Protein AF-A0A3D1WS18-F1 (afdb_monomer)

Sequence (83 aa):
IFRWVDSGRTVVMTTQVPEEGLDLGVYEVGRAYADHPGILRGDDMTTETLVAKTMWALGQSRDAAEIQRLFYSQVNHDRIPMV

Secondary structure (DSSP, 8-state):
-HHHHTTT--EEE--S-TTT-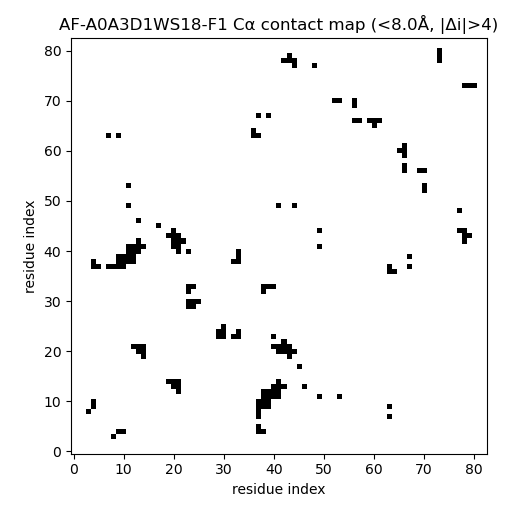--TTSSHHHHHHHT-TTEEE-TT--HHHHHHHHHHHHHH-S-HHHHHHHHHS--TTSSPPP-

Mean predicted aligned error: 4.56 Å

Structure (mmCIF, N/CA/C/O backbone):
data_AF-A0A3D1WS18-F1
#
_entry.id   AF-A0A3D1WS18-F1
#
loop_
_atom_site.group_PDB
_atom_site.id
_atom_site.type_symbol
_atom_site.label_atom_id
_atom_site.label_alt_id
_atom_site.label_comp_id
_atom_site.label_asym_id
_atom_site.label_entity_id
_atom_site.label_seq_id
_atom_site.pdbx_PDB_ins_code
_atom_site.Cartn_x
_atom_site.Cartn_y
_atom_site.Cartn_z
_atom_site.occupancy
_atom_site.B_iso_or_equiv
_atom_site.auth_seq_id
_atom_site.auth_comp_id
_atom_site.auth_asym_id
_atom_site.auth_atom_id
_atom_site.pdbx_PDB_model_num
ATOM 1 N N . ILE A 1 1 ? -0.356 -16.459 3.355 1.00 86.75 1 ILE A N 1
ATOM 2 C CA . ILE A 1 1 ? -0.742 -15.033 3.253 1.00 86.75 1 ILE A CA 1
ATOM 3 C C . ILE A 1 1 ? -2.234 -14.832 3.540 1.00 86.75 1 ILE A C 1
ATOM 5 O O . ILE A 1 1 ? -2.532 -14.082 4.452 1.00 86.75 1 ILE A O 1
ATOM 9 N N . PHE A 1 2 ? -3.151 -15.561 2.885 1.00 88.62 2 PHE A N 1
ATOM 10 C CA . PHE A 1 2 ? -4.607 -15.378 3.029 1.00 88.62 2 PHE A CA 1
ATOM 11 C C . PHE A 1 2 ? -5.090 -15.410 4.484 1.00 88.62 2 PHE A C 1
ATOM 13 O O . PHE A 1 2 ? -5.553 -14.394 4.973 1.00 88.62 2 PHE A O 1
ATOM 20 N N . ARG A 1 3 ? -4.762 -16.459 5.255 1.00 91.94 3 ARG A N 1
ATOM 21 C CA . ARG A 1 3 ? -5.059 -16.515 6.706 1.00 91.94 3 ARG A CA 1
ATOM 22 C C . ARG A 1 3 ? -4.578 -15.309 7.529 1.00 91.94 3 ARG A C 1
ATOM 24 O O . ARG A 1 3 ? -5.154 -15.003 8.564 1.00 91.94 3 ARG A O 1
ATOM 31 N N . TRP A 1 4 ? -3.476 -14.675 7.129 1.00 90.69 4 TRP A N 1
ATOM 32 C CA . TRP A 1 4 ? -2.947 -13.492 7.813 1.00 90.69 4 TRP A CA 1
ATOM 33 C C . TRP A 1 4 ? -3.783 -12.261 7.465 1.00 90.69 4 TRP A C 1
ATOM 35 O O . TRP A 1 4 ? -4.123 -11.488 8.355 1.00 90.69 4 TRP A O 1
ATOM 45 N N . VAL A 1 5 ? -4.170 -12.131 6.197 1.00 90.00 5 VAL A N 1
ATOM 46 C CA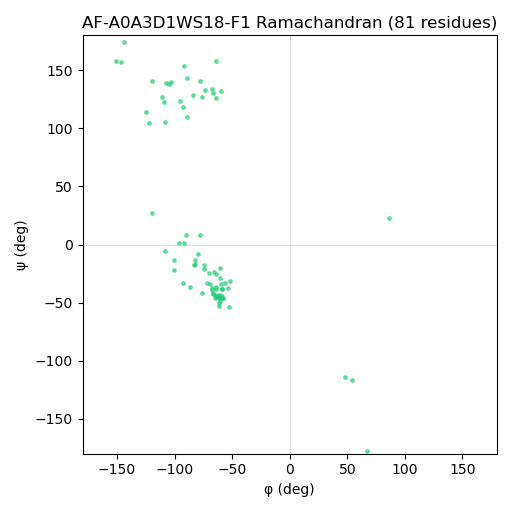 . VAL A 1 5 ? -5.070 -11.080 5.716 1.00 90.00 5 VAL A CA 1
ATOM 47 C C . VAL A 1 5 ? -6.458 -11.226 6.347 1.00 90.00 5 VAL A C 1
ATOM 49 O O . VAL A 1 5 ? -6.984 -10.261 6.894 1.00 90.00 5 VAL A O 1
ATOM 52 N N . ASP A 1 6 ? -6.985 -12.452 6.399 1.00 89.56 6 ASP A N 1
ATOM 53 C CA . ASP A 1 6 ? -8.275 -12.806 7.011 1.00 89.56 6 ASP A CA 1
ATOM 54 C C . ASP A 1 6 ? -8.344 -12.483 8.510 1.00 89.56 6 ASP A C 1
ATOM 56 O O . ASP A 1 6 ? -9.427 -12.328 9.068 1.00 89.56 6 ASP A O 1
ATOM 60 N N . SER A 1 7 ? -7.193 -12.332 9.177 1.00 91.19 7 SER A N 1
ATOM 61 C CA . SER A 1 7 ? -7.127 -11.851 10.564 1.00 91.19 7 SER A CA 1
ATOM 62 C C . SER A 1 7 ? -7.298 -10.330 10.709 1.00 91.19 7 SER A C 1
ATOM 64 O O . SER A 1 7 ? -7.104 -9.796 11.800 1.00 91.19 7 SER A O 1
ATOM 66 N N . GLY A 1 8 ? -7.646 -9.629 9.624 1.00 87.00 8 GLY A N 1
ATOM 67 C CA . GLY A 1 8 ? -7.860 -8.180 9.593 1.00 87.00 8 GLY A CA 1
ATOM 68 C C . GLY A 1 8 ? -6.584 -7.370 9.363 1.00 87.00 8 GLY A C 1
ATOM 69 O O . GLY A 1 8 ? -6.515 -6.211 9.763 1.00 87.00 8 GLY A O 1
ATOM 70 N N . ARG A 1 9 ? -5.551 -7.971 8.762 1.00 89.75 9 ARG A N 1
ATOM 71 C CA . ARG A 1 9 ? -4.273 -7.297 8.489 1.00 89.75 9 ARG A CA 1
ATOM 72 C C . ARG A 1 9 ? -4.156 -6.947 7.010 1.00 89.75 9 ARG A C 1
ATOM 74 O O . ARG A 1 9 ? -4.458 -7.767 6.151 1.00 89.75 9 ARG A O 1
ATOM 81 N N . THR A 1 10 ? -3.654 -5.753 6.718 1.00 91.12 10 THR A N 1
ATOM 82 C CA . THR A 1 10 ? -3.444 -5.279 5.345 1.00 91.12 10 THR A CA 1
ATOM 83 C C . THR A 1 10 ? -2.113 -5.775 4.788 1.00 91.12 10 THR A C 1
ATOM 85 O O . THR A 1 10 ? -1.069 -5.573 5.409 1.00 91.12 10 THR A O 1
ATOM 88 N N . VAL A 1 11 ? -2.138 -6.390 3.603 1.00 92.88 11 VAL A N 1
ATOM 89 C CA . VAL A 1 11 ? -0.943 -6.641 2.781 1.00 92.88 11 VAL A CA 1
ATOM 90 C C . VAL A 1 11 ? -0.971 -5.698 1.592 1.00 92.88 11 VAL A C 1
ATOM 92 O O . VAL A 1 11 ? -2.008 -5.536 0.959 1.00 92.88 11 VAL A O 1
ATOM 95 N N . VAL A 1 12 ? 0.185 -5.139 1.251 1.00 93.88 12 VAL A N 1
ATOM 96 C CA . VAL A 1 12 ? 0.403 -4.472 -0.031 1.00 93.88 12 VAL A CA 1
ATOM 97 C C . VAL A 1 12 ? 1.371 -5.318 -0.840 1.00 93.88 12 VAL A C 1
ATOM 99 O O . VAL A 1 12 ? 2.435 -5.684 -0.342 1.00 93.88 12 VAL A O 1
ATOM 102 N N . MET A 1 13 ? 0.992 -5.657 -2.067 1.00 92.19 13 MET A N 1
ATOM 103 C CA . MET A 1 13 ? 1.842 -6.396 -2.991 1.00 92.19 13 MET A CA 1
ATOM 104 C C . MET A 1 13 ? 2.417 -5.442 -4.031 1.00 92.19 13 MET A C 1
ATOM 106 O O . MET A 1 13 ? 1.714 -4.560 -4.514 1.00 92.19 13 MET A O 1
ATOM 110 N N . THR A 1 14 ? 3.688 -5.621 -4.375 1.00 91.75 14 THR A N 1
ATOM 111 C CA . THR A 1 14 ? 4.390 -4.826 -5.389 1.00 91.75 14 THR A CA 1
ATOM 112 C C . THR A 1 14 ? 5.375 -5.701 -6.162 1.00 91.75 14 THR A C 1
ATOM 114 O O . THR A 1 14 ? 5.553 -6.877 -5.835 1.00 91.75 14 THR A O 1
ATOM 117 N N . THR A 1 15 ? 5.999 -5.135 -7.187 1.00 86.19 15 THR A N 1
ATOM 118 C CA . THR A 1 15 ? 7.100 -5.741 -7.935 1.00 86.19 15 THR A CA 1
ATOM 119 C C . THR A 1 15 ? 8.455 -5.328 -7.347 1.00 86.19 15 THR A C 1
ATOM 121 O O . THR A 1 15 ? 8.589 -4.275 -6.726 1.00 86.19 15 THR A O 1
ATOM 124 N N . GLN A 1 16 ? 9.479 -6.161 -7.539 1.00 87.06 16 GLN A N 1
ATOM 125 C CA . GLN A 1 16 ? 10.869 -5.783 -7.251 1.00 87.06 16 GLN A CA 1
ATOM 126 C C . GLN A 1 16 ? 11.504 -4.985 -8.400 1.00 87.06 16 GLN A C 1
ATOM 128 O O . GLN A 1 16 ? 12.571 -4.407 -8.210 1.00 87.06 16 GLN A O 1
ATOM 133 N N . VAL A 1 17 ? 10.868 -4.966 -9.578 1.00 84.00 17 VAL A N 1
ATOM 134 C CA . VAL A 1 17 ? 11.336 -4.254 -10.772 1.00 84.00 17 VAL A CA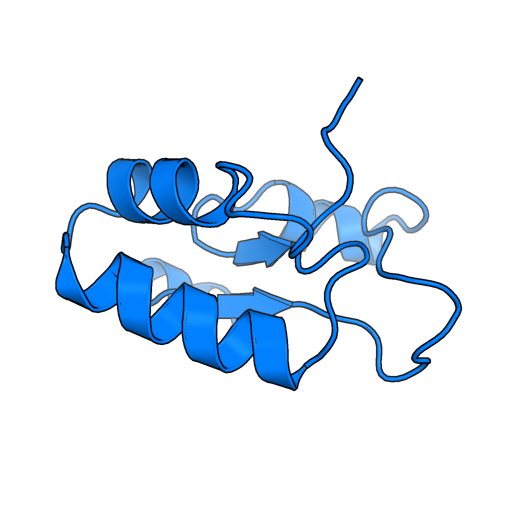 1
ATOM 135 C C . VAL A 1 17 ? 10.767 -2.830 -10.748 1.00 84.00 17 VAL A C 1
ATOM 137 O O . VAL A 1 17 ? 9.563 -2.673 -10.933 1.00 84.00 17 VAL A O 1
ATOM 140 N N . PRO A 1 18 ? 11.581 -1.781 -10.534 1.00 68.81 18 PRO A N 1
ATOM 141 C CA . PRO A 1 18 ? 11.066 -0.428 -10.291 1.00 68.81 18 PRO A CA 1
ATOM 142 C C . PRO A 1 18 ? 10.295 0.191 -11.465 1.00 68.81 18 PRO A C 1
ATOM 144 O O . PRO A 1 18 ? 9.476 1.077 -11.258 1.00 68.81 18 PRO A O 1
ATOM 147 N N . GLU A 1 19 ? 10.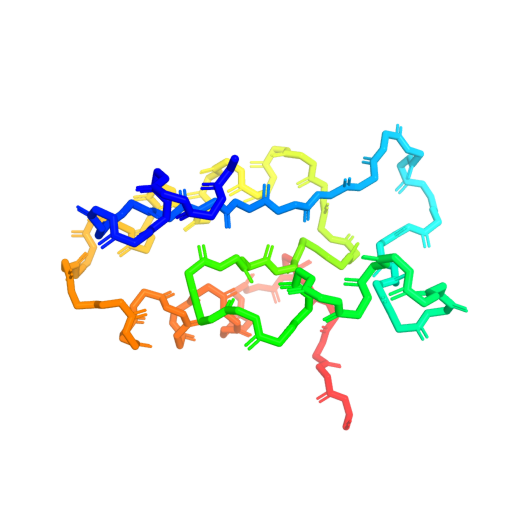583 -0.247 -12.689 1.00 74.88 19 GLU A N 1
ATOM 148 C CA . GLU A 1 19 ? 10.158 0.425 -13.926 1.00 74.88 19 GLU A CA 1
ATOM 149 C C . GLU A 1 19 ? 8.929 -0.222 -14.586 1.00 74.88 19 GLU A C 1
ATOM 151 O O . GLU A 1 19 ? 8.342 0.369 -15.488 1.00 74.88 19 GLU A O 1
ATOM 156 N N . GLU A 1 20 ? 8.539 -1.428 -14.163 1.00 71.88 20 GLU A N 1
ATOM 157 C CA . GLU A 1 20 ? 7.507 -2.237 -14.836 1.00 71.88 20 GLU A CA 1
ATOM 158 C C . GLU A 1 20 ? 6.133 -2.151 -14.147 1.00 71.88 20 GLU A C 1
ATOM 160 O O . GLU A 1 20 ? 5.101 -2.378 -14.776 1.00 71.88 20 GLU A O 1
ATOM 165 N N . GLY A 1 21 ? 6.107 -1.777 -12.863 1.00 71.50 21 GLY A N 1
ATOM 166 C CA . GLY A 1 21 ? 4.894 -1.805 -12.045 1.00 71.50 21 GLY A CA 1
ATOM 167 C C . GLY A 1 21 ? 4.383 -3.229 -11.778 1.00 71.50 21 GLY A C 1
ATOM 168 O O . GLY A 1 21 ? 5.004 -4.230 -12.139 1.00 71.50 21 GLY A O 1
ATOM 169 N N . LEU A 1 22 ? 3.258 -3.339 -11.072 1.00 78.25 22 LEU A N 1
ATOM 170 C CA . LEU A 1 22 ? 2.610 -4.609 -10.749 1.00 78.25 22 LEU A CA 1
ATOM 171 C C . LEU A 1 22 ? 1.301 -4.780 -11.525 1.00 78.25 22 LEU A C 1
ATOM 173 O O . LEU A 1 22 ? 0.358 -4.025 -11.306 1.00 78.25 22 LEU A O 1
ATOM 177 N N . ASP A 1 23 ? 1.187 -5.863 -12.297 1.00 79.44 23 ASP A N 1
ATOM 178 C CA . ASP A 1 23 ? -0.091 -6.328 -12.844 1.00 79.44 23 ASP A CA 1
ATOM 179 C C . ASP A 1 23 ? -0.384 -7.777 -12.414 1.00 79.44 23 ASP A C 1
ATOM 181 O O . ASP A 1 23 ? 0.183 -8.749 -12.917 1.00 79.44 23 ASP A O 1
ATOM 185 N N . LEU A 1 24 ? -1.303 -7.928 -11.455 1.00 75.62 24 LEU A N 1
ATOM 186 C CA . LEU A 1 24 ? -1.749 -9.235 -10.957 1.00 75.62 24 LEU A CA 1
ATOM 187 C C . LEU A 1 24 ? -2.770 -9.928 -11.873 1.00 75.62 24 LEU A C 1
ATOM 189 O O . LEU A 1 24 ? -3.120 -11.081 -11.620 1.00 75.62 24 LEU A O 1
ATOM 193 N N . GLY A 1 25 ? -3.268 -9.249 -12.907 1.00 66.69 25 GLY A N 1
ATOM 194 C CA . GLY A 1 25 ? -4.259 -9.770 -13.846 1.00 66.69 25 GLY A CA 1
ATOM 195 C C . GLY A 1 25 ? -3.675 -10.616 -14.978 1.00 66.69 25 GLY A C 1
ATOM 196 O O . GLY A 1 25 ? -4.423 -11.377 -15.593 1.00 66.69 25 GLY A O 1
ATOM 197 N N . VAL A 1 26 ? -2.365 -10.519 -15.231 1.00 71.25 26 VAL A N 1
ATOM 198 C CA . VAL A 1 26 ? -1.682 -11.196 -16.352 1.00 71.25 26 VAL A CA 1
ATOM 199 C C . VAL A 1 26 ? -1.557 -12.707 -16.136 1.00 71.25 26 VAL A C 1
ATOM 201 O O . VAL A 1 26 ? -1.630 -13.475 -17.095 1.00 71.25 26 VAL A O 1
ATOM 204 N N . TYR A 1 27 ? -1.408 -13.155 -14.885 1.00 65.81 27 TYR A N 1
ATOM 205 C CA . TYR A 1 27 ? -1.178 -14.563 -14.556 1.00 65.81 27 TYR A CA 1
ATOM 206 C C . TYR A 1 27 ? -2.281 -15.138 -13.668 1.00 65.81 27 TYR A C 1
ATOM 208 O O . TYR A 1 27 ? -2.719 -14.512 -12.703 1.00 65.81 27 TYR A O 1
ATOM 216 N N . GLU A 1 28 ? -2.666 -16.387 -13.943 1.00 65.94 28 GLU A N 1
ATOM 217 C CA . GLU A 1 28 ? -3.705 -17.124 -13.205 1.00 65.94 28 GLU A CA 1
ATOM 218 C C . GLU A 1 28 ? -3.438 -17.161 -11.690 1.00 65.94 28 GLU A C 1
ATOM 220 O O . GLU A 1 28 ? -4.350 -16.989 -10.883 1.00 65.94 28 GLU A O 1
ATOM 225 N N . VAL A 1 29 ? -2.165 -17.281 -11.301 1.00 72.25 29 VAL A N 1
ATOM 226 C CA . VAL A 1 29 ? -1.736 -17.271 -9.896 1.00 72.25 29 VAL A CA 1
ATOM 227 C C . VAL A 1 29 ? -1.938 -15.900 -9.244 1.00 72.25 29 VAL A C 1
ATOM 229 O O . VAL A 1 29 ? -2.323 -15.838 -8.081 1.00 72.25 29 VAL A O 1
ATOM 232 N N . GLY A 1 30 ? -1.712 -14.803 -9.976 1.00 71.44 30 GLY A N 1
ATOM 233 C CA . GLY A 1 30 ? -1.854 -13.436 -9.464 1.00 71.44 30 GLY A CA 1
ATOM 234 C C . GLY A 1 30 ? -3.308 -13.059 -9.185 1.00 71.44 30 GLY A C 1
ATOM 235 O O . GLY A 1 30 ? -3.592 -12.389 -8.190 1.00 71.44 30 GLY A O 1
ATOM 236 N N . ARG A 1 31 ? -4.242 -13.578 -9.993 1.00 74.38 31 ARG A N 1
ATOM 237 C CA . ARG A 1 31 ? -5.677 -13.276 -9.899 1.00 74.38 31 ARG A CA 1
ATOM 238 C C . ARG A 1 31 ? -6.276 -13.639 -8.533 1.00 74.38 31 ARG A C 1
ATOM 240 O O . ARG A 1 31 ? -7.016 -12.845 -7.965 1.00 74.38 31 ARG A O 1
ATOM 247 N N . ALA A 1 32 ? -5.855 -14.758 -7.937 1.00 78.69 32 ALA A N 1
ATOM 248 C CA . ALA A 1 32 ? -6.298 -15.167 -6.597 1.00 78.69 32 ALA A CA 1
ATOM 249 C C . ALA A 1 32 ? -5.951 -14.149 -5.490 1.00 78.69 32 ALA A C 1
ATOM 251 O O . ALA A 1 32 ? -6.646 -14.055 -4.482 1.00 78.69 32 ALA A O 1
ATOM 252 N N . TYR A 1 33 ? -4.871 -13.387 -5.667 1.00 82.50 33 TYR A N 1
ATOM 253 C CA . TYR A 1 33 ? -4.474 -12.320 -4.747 1.00 82.50 33 TYR A CA 1
ATOM 254 C C . TYR A 1 33 ? -5.176 -11.011 -5.091 1.00 82.50 33 TYR A C 1
ATOM 256 O O . TYR A 1 33 ? -5.551 -10.255 -4.202 1.00 82.50 33 TYR A O 1
ATOM 264 N N . ALA A 1 34 ? -5.356 -10.769 -6.387 1.00 77.06 34 ALA A N 1
ATOM 265 C CA . ALA A 1 34 ? -5.980 -9.587 -6.946 1.00 77.06 34 ALA A CA 1
ATOM 266 C C . ALA A 1 34 ? -7.431 -9.405 -6.458 1.00 77.06 34 ALA A C 1
ATOM 268 O O . ALA A 1 34 ? -7.861 -8.267 -6.269 1.00 77.06 34 ALA A O 1
ATOM 269 N N . ASP A 1 35 ? -8.149 -10.507 -6.244 1.00 78.94 35 ASP A N 1
ATOM 270 C CA . ASP A 1 35 ? -9.566 -10.517 -5.860 1.00 78.94 35 ASP A CA 1
ATOM 271 C C . ASP A 1 35 ? -9.785 -10.546 -4.333 1.00 78.94 35 ASP A C 1
ATOM 273 O O . ASP A 1 35 ? -10.923 -10.574 -3.863 1.00 78.94 35 ASP A O 1
ATOM 277 N N . HIS A 1 36 ? -8.711 -10.530 -3.532 1.00 83.12 36 HIS A N 1
ATOM 278 C CA . HIS A 1 36 ? -8.804 -10.611 -2.076 1.00 83.12 36 HIS A CA 1
ATOM 279 C C . HIS A 1 36 ? -8.839 -9.211 -1.427 1.00 83.12 36 HIS A C 1
ATOM 281 O O . HIS A 1 36 ? -7.839 -8.498 -1.496 1.00 83.12 36 HIS A O 1
ATOM 287 N N . PRO A 1 37 ? -9.906 -8.816 -0.700 1.00 73.31 37 PRO A N 1
ATOM 288 C CA . PRO A 1 37 ? -10.099 -7.432 -0.233 1.00 73.31 37 PRO A CA 1
ATOM 289 C C . PRO A 1 37 ? -8.963 -6.842 0.619 1.00 73.31 37 PRO A C 1
ATOM 291 O O . PRO A 1 37 ? -8.687 -5.651 0.556 1.00 73.31 37 PRO A O 1
ATOM 294 N N . GLY A 1 38 ? -8.279 -7.661 1.423 1.00 82.38 38 GLY A N 1
ATOM 295 C CA . GLY A 1 38 ? -7.152 -7.202 2.249 1.00 82.38 38 GLY A CA 1
ATOM 296 C C . GLY A 1 38 ? -5.769 -7.276 1.582 1.00 82.38 38 GLY A C 1
ATOM 297 O O . GLY A 1 38 ? -4.761 -7.078 2.266 1.00 82.38 38 GLY A O 1
ATOM 298 N N . ILE A 1 39 ? -5.707 -7.584 0.281 1.00 91.06 39 ILE A N 1
ATOM 299 C CA . ILE A 1 39 ? -4.481 -7.537 -0.523 1.00 91.06 39 ILE A CA 1
ATOM 300 C C . ILE A 1 39 ? -4.581 -6.352 -1.483 1.00 91.06 39 ILE A C 1
ATOM 302 O O . ILE A 1 39 ? -5.296 -6.384 -2.480 1.00 91.06 39 ILE A O 1
ATOM 306 N N . LEU A 1 40 ? -3.840 -5.296 -1.172 1.00 92.25 40 LEU A N 1
ATOM 307 C CA . LEU A 1 40 ? -3.789 -4.076 -1.965 1.00 92.25 40 LEU A CA 1
ATOM 308 C C . LEU A 1 40 ? -2.691 -4.181 -3.023 1.00 92.25 40 LEU A C 1
ATOM 310 O O . LEU A 1 40 ? -1.616 -4.737 -2.780 1.00 92.25 40 LEU A O 1
ATOM 314 N N . ARG A 1 41 ? -2.959 -3.622 -4.198 1.00 92.19 41 ARG A N 1
ATOM 315 C CA . ARG A 1 41 ? -2.037 -3.628 -5.337 1.00 92.19 41 ARG A CA 1
ATOM 316 C C . ARG A 1 41 ? -1.236 -2.337 -5.354 1.00 92.19 41 ARG A C 1
ATOM 318 O O . ARG A 1 41 ? -1.818 -1.256 -5.343 1.00 92.19 41 ARG A O 1
ATOM 325 N N . GLY A 1 42 ? 0.084 -2.466 -5.331 1.00 90.94 42 GLY A N 1
ATOM 326 C CA . GLY A 1 42 ? 0.997 -1.332 -5.371 1.00 90.94 42 GLY A CA 1
ATOM 327 C C . GLY A 1 42 ? 1.108 -0.677 -6.744 1.00 90.94 42 GLY A C 1
ATOM 328 O O . GLY A 1 42 ? 1.514 0.476 -6.806 1.00 90.94 42 GLY A O 1
ATOM 329 N N . ASP A 1 43 ? 0.691 -1.387 -7.798 1.00 89.25 43 ASP A N 1
ATOM 330 C CA . ASP A 1 43 ? 0.655 -0.933 -9.188 1.00 89.25 43 ASP A CA 1
ATOM 331 C C . ASP A 1 43 ? 1.982 -0.264 -9.600 1.00 89.25 43 ASP A C 1
ATOM 333 O O . ASP A 1 43 ? 3.017 -0.925 -9.639 1.00 89.25 43 ASP A O 1
ATOM 337 N N . ASP A 1 44 ? 1.960 1.032 -9.882 1.00 90.19 44 ASP A N 1
ATOM 338 C CA . ASP A 1 44 ? 3.068 1.859 -10.360 1.00 90.19 44 ASP A CA 1
ATOM 339 C C . ASP A 1 44 ? 3.810 2.622 -9.245 1.00 90.19 44 ASP A C 1
ATOM 341 O O . ASP A 1 44 ? 4.744 3.378 -9.514 1.00 90.19 44 ASP A O 1
ATOM 345 N N . MET A 1 45 ? 3.409 2.453 -7.982 1.00 92.69 45 MET A N 1
ATOM 346 C CA . MET A 1 45 ? 4.008 3.185 -6.868 1.00 92.69 45 MET A CA 1
ATOM 347 C C . MET A 1 45 ? 5.360 2.589 -6.459 1.00 92.69 45 MET A C 1
ATOM 349 O O . MET A 1 45 ? 5.523 1.372 -6.331 1.00 92.69 45 MET A O 1
ATOM 353 N N . THR A 1 46 ? 6.319 3.459 -6.130 1.00 92.69 46 THR A N 1
ATOM 354 C CA . THR A 1 46 ? 7.597 3.033 -5.542 1.00 92.69 46 THR A CA 1
ATOM 355 C C . THR A 1 46 ? 7.400 2.393 -4.166 1.00 92.69 46 THR A C 1
ATOM 357 O O . THR A 1 46 ? 6.423 2.666 -3.462 1.00 92.69 46 THR A O 1
ATOM 360 N N . THR A 1 47 ? 8.361 1.577 -3.724 1.00 93.25 47 THR A N 1
ATOM 361 C CA . THR A 1 47 ? 8.290 0.920 -2.406 1.00 93.25 47 THR A CA 1
ATOM 362 C C . THR A 1 47 ? 8.182 1.938 -1.264 1.00 93.25 47 THR A C 1
ATOM 364 O O . THR A 1 47 ? 7.422 1.732 -0.318 1.00 93.25 47 THR A O 1
ATOM 367 N N . GLU A 1 48 ? 8.882 3.067 -1.360 1.00 94.88 48 GLU A N 1
ATOM 368 C CA . GLU A 1 48 ? 8.839 4.159 -0.385 1.00 94.88 48 GLU A CA 1
ATOM 369 C C . GLU A 1 48 ? 7.442 4.780 -0.296 1.00 94.88 48 GLU A C 1
ATOM 371 O O . GLU A 1 48 ? 6.918 4.977 0.805 1.00 94.88 48 GLU A O 1
ATOM 376 N N . THR A 1 49 ? 6.812 5.031 -1.448 1.00 95.56 49 THR A N 1
ATOM 377 C CA . THR A 1 49 ? 5.434 5.523 -1.522 1.00 95.56 49 THR A CA 1
ATOM 378 C C . THR A 1 49 ? 4.470 4.527 -0.891 1.00 95.56 49 THR A C 1
ATOM 380 O O . THR A 1 49 ? 3.633 4.920 -0.077 1.00 95.56 49 THR A O 1
ATOM 383 N N . LEU A 1 50 ? 4.615 3.233 -1.191 1.00 96.00 50 LEU A N 1
ATOM 384 C CA . LEU A 1 50 ? 3.770 2.187 -0.618 1.00 96.00 50 LEU A CA 1
ATOM 385 C C . LEU A 1 50 ? 3.866 2.153 0.906 1.00 96.00 50 LEU A C 1
ATOM 387 O O . LEU A 1 50 ? 2.835 2.101 1.576 1.00 96.00 50 LEU A O 1
ATOM 391 N N . VAL A 1 51 ? 5.073 2.231 1.470 1.00 96.31 51 VAL A N 1
ATOM 392 C CA . VAL A 1 51 ? 5.268 2.266 2.926 1.00 96.31 51 VAL A CA 1
ATOM 393 C C . VAL A 1 51 ? 4.594 3.499 3.531 1.00 96.31 51 VAL A C 1
ATOM 395 O O . VAL A 1 51 ? 3.760 3.359 4.430 1.00 96.31 51 VAL A O 1
ATOM 398 N N . ALA A 1 52 ? 4.894 4.694 3.017 1.00 97.62 52 ALA A N 1
ATOM 399 C CA . ALA A 1 52 ? 4.364 5.946 3.554 1.00 97.62 52 ALA A CA 1
ATOM 400 C C . ALA A 1 52 ? 2.831 6.015 3.464 1.00 97.62 52 ALA A C 1
ATOM 402 O O . ALA A 1 52 ? 2.159 6.343 4.445 1.00 97.62 52 ALA A O 1
ATOM 403 N N . LYS A 1 53 ? 2.266 5.647 2.310 1.00 97.44 53 LYS A N 1
ATOM 404 C CA . LYS A 1 53 ? 0.821 5.676 2.066 1.00 97.44 53 LYS A CA 1
ATOM 405 C C . LYS A 1 53 ? 0.071 4.655 2.911 1.00 97.44 53 LYS A C 1
ATOM 407 O O . LYS A 1 53 ? -0.992 4.966 3.447 1.00 97.44 53 LYS A O 1
ATOM 412 N N . THR A 1 54 ? 0.642 3.465 3.092 1.00 96.50 54 THR A N 1
ATOM 413 C CA . THR A 1 54 ? 0.059 2.433 3.962 1.00 96.50 54 THR A CA 1
ATOM 414 C C . THR A 1 54 ? 0.041 2.895 5.415 1.00 96.50 54 THR A C 1
ATOM 416 O O . THR A 1 54 ? -0.993 2.798 6.073 1.00 96.50 54 THR A O 1
ATOM 419 N N . MET A 1 55 ? 1.149 3.457 5.912 1.00 97.38 55 MET A N 1
ATOM 420 C CA . MET A 1 55 ? 1.212 4.022 7.266 1.00 97.38 55 MET A CA 1
ATOM 421 C C . MET A 1 55 ? 0.193 5.149 7.459 1.00 97.38 55 MET A C 1
ATOM 423 O O . MET A 1 55 ? -0.495 5.186 8.478 1.00 97.38 55 MET A O 1
ATOM 427 N N . TRP A 1 56 ? 0.068 6.044 6.475 1.00 97.81 56 TRP A N 1
ATOM 428 C CA . TRP A 1 56 ? -0.903 7.133 6.508 1.00 97.81 56 TRP A CA 1
ATOM 429 C C . TRP A 1 56 ? -2.347 6.616 6.569 1.00 97.81 56 TRP A C 1
ATOM 431 O O . TRP A 1 56 ? -3.082 7.016 7.472 1.00 97.81 56 TRP A O 1
ATOM 441 N N . ALA A 1 57 ? -2.737 5.695 5.681 1.00 96.69 57 ALA A N 1
ATOM 442 C CA . ALA A 1 57 ? -4.094 5.146 5.631 1.00 96.69 57 ALA A CA 1
ATOM 443 C C . ALA A 1 57 ? -4.471 4.400 6.926 1.00 96.69 57 ALA A C 1
ATOM 445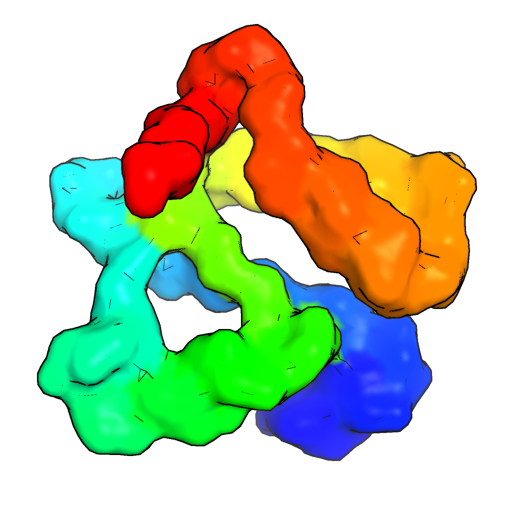 O O . ALA A 1 57 ? -5.551 4.620 7.475 1.00 96.69 57 ALA A O 1
ATOM 446 N N . LEU A 1 58 ? -3.552 3.588 7.467 1.00 95.25 58 LEU A N 1
ATOM 447 C CA . LEU A 1 58 ? -3.735 2.887 8.748 1.00 95.25 58 LEU A CA 1
ATOM 448 C C . LEU A 1 58 ? -3.817 3.840 9.952 1.00 95.25 58 LEU A C 1
ATOM 450 O O . LEU A 1 58 ? -4.380 3.483 10.986 1.00 95.25 58 LEU A O 1
ATOM 454 N N . GLY A 1 59 ? -3.262 5.050 9.835 1.00 97.19 59 GLY A N 1
ATOM 455 C CA . GLY A 1 59 ? -3.409 6.109 10.831 1.00 97.19 59 GLY A CA 1
ATOM 456 C C . GLY A 1 59 ? -4.788 6.780 10.824 1.00 97.19 59 GLY A C 1
ATOM 457 O O . GLY A 1 59 ? -5.168 7.365 11.836 1.00 97.19 59 GLY A O 1
ATOM 458 N N . GLN A 1 60 ? -5.539 6.692 9.719 1.00 97.44 60 GLN A N 1
ATOM 459 C CA . GLN A 1 60 ? -6.865 7.309 9.588 1.00 97.44 60 GLN A CA 1
ATOM 460 C C . GLN A 1 60 ? -8.010 6.365 9.973 1.00 97.44 60 GLN A C 1
ATOM 462 O O . GLN A 1 60 ? -9.033 6.819 10.481 1.00 97.44 60 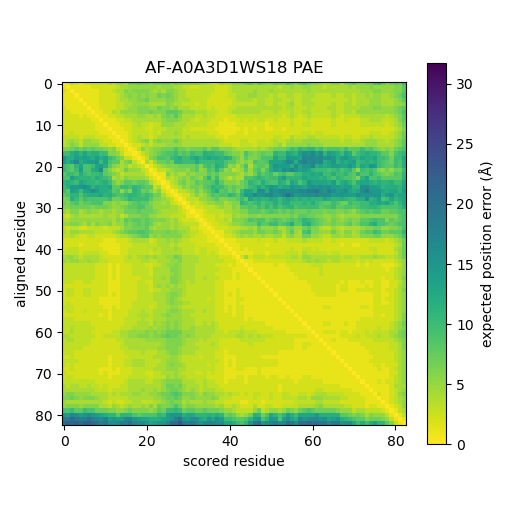GLN A O 1
ATOM 467 N N . SER A 1 61 ? -7.870 5.060 9.724 1.00 94.88 61 SER A N 1
ATOM 468 C CA . SER A 1 61 ? -8.944 4.092 9.953 1.00 94.88 61 SER A CA 1
ATOM 469 C C . SER A 1 61 ? -8.418 2.697 10.289 1.00 94.88 61 SER A C 1
ATOM 471 O O . SER A 1 61 ? -7.292 2.333 9.959 1.00 94.88 61 SER A O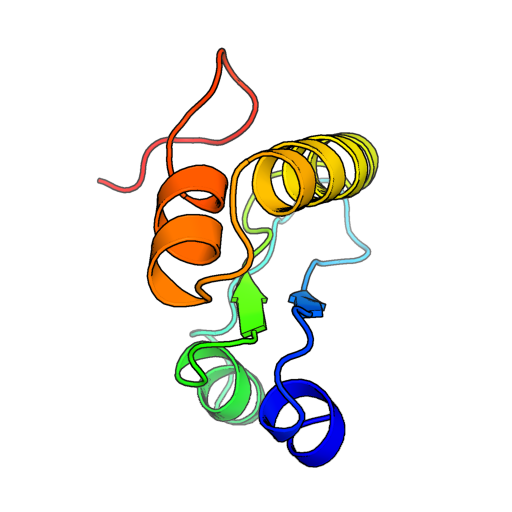 1
ATOM 473 N N . ARG A 1 62 ? -9.273 1.900 10.939 1.00 90.25 62 ARG A N 1
ATOM 474 C CA . ARG A 1 62 ? -9.106 0.446 11.113 1.00 90.25 62 ARG A CA 1
ATOM 475 C C . ARG A 1 62 ? -10.091 -0.368 10.274 1.00 90.25 62 ARG A C 1
ATOM 477 O O . ARG A 1 62 ? -10.006 -1.591 10.274 1.00 90.25 62 ARG A O 1
ATOM 484 N N . ASP A 1 63 ? -11.032 0.292 9.604 1.00 91.19 63 ASP A N 1
ATOM 485 C CA . ASP A 1 63 ? -11.953 -0.359 8.680 1.00 91.19 63 ASP A CA 1
ATOM 486 C C . ASP A 1 63 ? -11.237 -0.668 7.361 1.00 91.19 63 ASP A C 1
ATOM 488 O O . ASP A 1 63 ? -10.634 0.214 6.748 1.00 91.19 63 ASP A O 1
ATOM 492 N N . ALA A 1 64 ? -11.300 -1.927 6.929 1.00 88.69 64 ALA A N 1
ATOM 493 C CA . ALA A 1 64 ? -10.569 -2.401 5.759 1.00 88.69 64 ALA A CA 1
ATOM 494 C C . ALA A 1 64 ? -11.031 -1.710 4.469 1.00 88.69 64 ALA A C 1
ATOM 496 O O . ALA A 1 64 ? -10.194 -1.374 3.630 1.00 88.69 64 ALA A O 1
ATOM 497 N N . ALA A 1 65 ? -12.337 -1.456 4.329 1.00 90.88 65 ALA A N 1
ATOM 498 C CA . ALA A 1 65 ? -12.884 -0.783 3.155 1.00 90.88 65 ALA A CA 1
ATOM 499 C C . ALA A 1 65 ? -12.416 0.678 3.084 1.00 90.88 65 ALA A C 1
ATOM 501 O O . ALA A 1 65 ? -12.009 1.149 2.021 1.00 90.88 65 ALA A O 1
ATOM 502 N N . GLU A 1 66 ? -12.390 1.377 4.218 1.00 94.56 66 GLU A N 1
ATOM 503 C CA . GLU A 1 66 ? -11.862 2.737 4.285 1.00 94.56 66 GLU A CA 1
ATOM 504 C C . GLU A 1 66 ? -10.347 2.798 4.037 1.00 94.56 66 GLU A C 1
ATOM 506 O O . GLU A 1 66 ? -9.887 3.649 3.276 1.00 94.56 66 GLU A O 1
ATOM 511 N N . ILE A 1 67 ? -9.562 1.873 4.603 1.00 94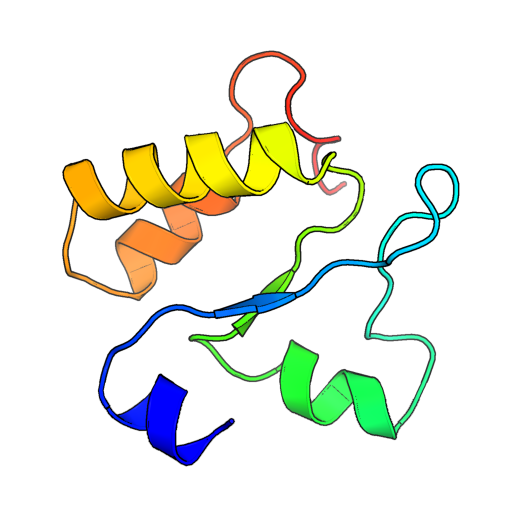.50 67 ILE A N 1
ATOM 512 C CA . ILE A 1 67 ? -8.119 1.769 4.322 1.00 94.50 67 ILE A CA 1
ATOM 513 C C . ILE A 1 67 ? -7.886 1.571 2.822 1.00 94.50 67 ILE A C 1
ATOM 515 O O . ILE A 1 67 ? -7.048 2.252 2.231 1.00 94.50 67 ILE A O 1
ATOM 519 N N . GLN A 1 68 ? -8.650 0.672 2.198 1.00 93.00 68 GLN A N 1
ATOM 520 C CA . GLN A 1 68 ? -8.587 0.419 0.765 1.00 93.00 68 GLN A CA 1
ATOM 521 C C . GLN A 1 68 ? -8.923 1.688 -0.031 1.00 93.00 68 GLN A C 1
ATOM 523 O O . GLN A 1 68 ? -8.160 2.081 -0.914 1.00 93.00 68 GLN A O 1
ATOM 528 N N . ARG A 1 69 ? -10.014 2.381 0.312 1.00 94.88 69 ARG A N 1
ATOM 529 C CA . ARG A 1 69 ? -10.416 3.633 -0.343 1.00 94.88 69 ARG A CA 1
ATOM 530 C C . ARG A 1 69 ? -9.325 4.702 -0.252 1.00 94.88 69 ARG A C 1
ATOM 532 O O . ARG A 1 69 ? -9.007 5.338 -1.257 1.00 94.88 69 ARG A O 1
ATOM 539 N N . LEU A 1 70 ? -8.737 4.896 0.927 1.00 95.69 70 LEU A N 1
ATOM 540 C CA . LEU A 1 70 ? -7.651 5.853 1.153 1.00 95.69 70 LEU A CA 1
ATOM 541 C C . LEU A 1 70 ? -6.391 5.480 0.361 1.00 95.69 70 LEU A C 1
ATOM 543 O O . LEU A 1 70 ? -5.796 6.337 -0.286 1.00 95.69 70 LEU A O 1
ATOM 547 N N . PHE A 1 71 ? -6.011 4.203 0.356 1.00 95.38 71 PHE A N 1
ATOM 548 C CA . PHE A 1 71 ? -4.842 3.713 -0.374 1.00 95.38 71 PHE A CA 1
ATOM 549 C C . PHE A 1 71 ? -4.979 3.870 -1.901 1.00 95.38 71 PHE A C 1
ATOM 551 O O . PHE A 1 71 ? -4.010 4.203 -2.590 1.00 95.38 71 PHE A O 1
ATOM 558 N N . TYR A 1 72 ? -6.186 3.677 -2.441 1.00 94.00 72 TYR A N 1
ATOM 559 C CA . TYR A 1 72 ? -6.459 3.853 -3.871 1.00 94.00 72 TYR A CA 1
ATOM 560 C C . TYR A 1 72 ? -6.712 5.307 -4.288 1.00 94.00 72 TYR A C 1
ATOM 562 O O . TYR A 1 72 ? -6.580 5.630 -5.467 1.00 94.00 72 TYR A O 1
ATOM 570 N N . SER A 1 73 ? -7.003 6.203 -3.344 1.00 94.62 73 SER A N 1
ATOM 571 C CA . SER A 1 73 ? -7.128 7.636 -3.624 1.00 94.62 73 SER A CA 1
ATOM 572 C C . SER A 1 73 ? -5.768 8.216 -4.018 1.00 94.62 73 SER A C 1
ATOM 574 O O . SER A 1 73 ? -4.778 7.986 -3.326 1.00 94.62 73 SER A O 1
ATOM 576 N N . GLN A 1 74 ? -5.694 8.964 -5.117 1.00 94.88 74 GLN A N 1
AT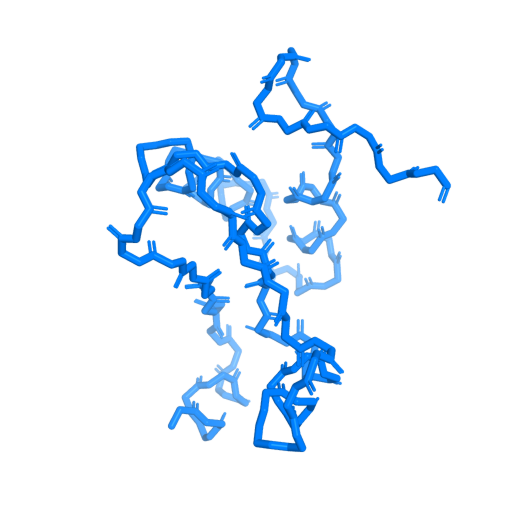OM 577 C CA . GLN A 1 74 ? -4.459 9.651 -5.498 1.00 94.88 74 GLN A CA 1
ATOM 578 C C . GLN A 1 74 ? -4.134 10.756 -4.485 1.00 94.88 74 GLN A C 1
ATOM 580 O O . GLN A 1 74 ? -5.005 11.550 -4.125 1.00 94.88 74 GLN A O 1
ATOM 585 N N . VAL A 1 75 ? -2.878 10.820 -4.049 1.00 94.25 75 VAL A N 1
ATOM 586 C CA . VAL A 1 75 ? -2.351 11.908 -3.221 1.00 94.25 75 VAL A CA 1
ATOM 587 C C . VAL A 1 75 ? -1.129 12.481 -3.934 1.00 94.25 75 VAL A C 1
ATOM 589 O O . VAL A 1 75 ? -0.108 11.817 -4.084 1.00 94.25 75 VAL A O 1
ATOM 592 N N . ASN A 1 76 ? -1.217 13.733 -4.390 1.00 93.12 76 ASN A N 1
ATOM 593 C CA . ASN A 1 76 ? -0.230 14.335 -5.296 1.00 93.12 76 ASN A CA 1
ATOM 594 C C . ASN A 1 76 ? -0.012 13.483 -6.566 1.00 93.12 76 ASN A C 1
ATOM 596 O O . ASN A 1 76 ? -0.933 13.320 -7.359 1.00 93.12 76 ASN A O 1
ATOM 600 N N . HIS A 1 77 ? 1.202 12.961 -6.759 1.00 92.56 77 HIS A N 1
ATOM 601 C CA . HIS A 1 77 ? 1.622 12.159 -7.913 1.00 92.56 77 HIS A CA 1
ATOM 602 C C . HIS A 1 77 ? 2.086 10.766 -7.478 1.00 92.56 77 HIS A C 1
ATOM 604 O O . HIS A 1 77 ? 2.958 10.174 -8.102 1.00 92.56 77 HIS A O 1
ATOM 610 N N . ASP A 1 78 ? 1.561 10.283 -6.353 1.00 92.69 78 ASP A N 1
ATOM 611 C CA . ASP A 1 78 ? 2.009 9.039 -5.741 1.00 92.69 78 ASP A CA 1
ATOM 612 C C . ASP A 1 78 ? 1.625 7.789 -6.543 1.00 92.69 78 ASP A C 1
ATOM 614 O O . ASP A 1 78 ? 2.321 6.788 -6.441 1.00 92.69 78 ASP A O 1
ATOM 618 N N . ARG A 1 79 ? 0.564 7.875 -7.351 1.00 91.38 79 ARG A N 1
ATOM 619 C CA . ARG A 1 79 ? 0.099 6.860 -8.304 1.00 91.38 79 ARG A CA 1
ATOM 620 C C . ARG A 1 79 ? -0.530 7.501 -9.538 1.00 91.38 79 ARG A C 1
ATOM 622 O O . ARG A 1 79 ? -1.063 8.617 -9.456 1.00 91.38 79 ARG A O 1
ATOM 629 N N . ILE A 1 80 ? -0.565 6.770 -10.646 1.00 86.50 80 ILE A N 1
ATOM 630 C CA . ILE A 1 80 ? -1.372 7.105 -11.819 1.00 86.50 80 ILE A CA 1
ATOM 631 C C . ILE A 1 80 ? -2.856 6.806 -11.509 1.00 86.50 80 ILE A C 1
ATOM 633 O O . ILE A 1 80 ? -3.183 5.747 -10.958 1.00 86.50 80 ILE A O 1
ATOM 637 N N . PRO A 1 81 ? -3.787 7.731 -11.817 1.00 73.88 81 PRO A N 1
ATOM 638 C CA . PRO A 1 81 ? -5.217 7.469 -11.695 1.00 73.88 81 PRO A CA 1
ATOM 639 C C . PRO A 1 81 ? -5.632 6.300 -12.586 1.00 73.88 81 PRO A C 1
ATOM 641 O O . PRO A 1 81 ? -5.302 6.275 -13.770 1.00 73.88 81 PRO A O 1
ATOM 644 N N . MET A 1 82 ? -6.386 5.356 -12.026 1.00 63.38 82 MET A N 1
ATOM 645 C CA . MET A 1 82 ? -7.044 4.327 -12.831 1.00 63.38 82 MET A CA 1
ATOM 646 C C . MET A 1 82 ? -8.068 5.016 -13.745 1.00 63.38 82 MET A C 1
ATOM 648 O O . MET A 1 82 ? -8.892 5.789 -13.248 1.00 63.38 82 MET A O 1
ATOM 652 N N . VAL A 1 83 ? -7.974 4.775 -15.056 1.00 52.28 83 VAL A N 1
ATOM 653 C CA . VAL A 1 83 ? -8.944 5.239 -16.068 1.00 52.28 83 VAL A CA 1
ATOM 654 C C . VAL A 1 83 ? -10.180 4.349 -16.046 1.00 52.28 83 VAL A C 1
ATOM 656 O O . VAL A 1 83 ? -10.000 3.114 -15.939 1.00 52.28 83 VAL A O 1
#

Nearest PDB structures (foldseek):
  5b5u-assembly1_B  TM=8.563E-01  e=1.470E-04  Pyrococcus furiosus DSM 3638
  1wls-assembly1_B  TM=8.609E-01  e=2.016E-04  Pyrococcus horikoshii
  5ot0-assembly2_D  TM=8.895E-01  e=5.206E-04  Thermococcus kodakarensis KOD1
  4q0m-assembly1_A-2  TM=8.487E-01  e=3.344E-04  Pyrococcus furiosus DSM 3638
  4ra6-assembly1_B  TM=8.167E-01  e=6.704E-04  Pyrococcus furiosus DSM 3638

Radius of gyration: 12.42 Å; Cα contacts (8 Å, |Δi|>4): 87; chains: 1; bounding box: 24×32×28 Å

pLDDT: mean 86.95, std 9.98, range [52.28, 97.81]

Solvent-accessible surface area (backbone atoms only — not comparable to full-atom values): 5108 Å² total; per-residue (Å²): 110,65,76,56,28,76,72,77,38,83,43,77,47,69,56,94,52,89,88,78,38,42,71,42,80,83,41,81,77,34,38,71,47,63,75,33,89,44,42,42,80,38,34,75,36,52,71,68,52,51,53,53,45,50,54,52,25,59,71,76,40,88,50,66,68,59,29,49,52,51,61,70,48,74,58,91,80,56,45,81,80,87,128

Foldseek 3Di:
DLVVLVVLAAAEDWDPDLQQIDDLPPDPVSVVLVPRLRYHGQGNADPVLVVVQLVVLVVVDSDSVSSNVSSLDDDDPRDDHDD